Protein AF-A0A0M0LBY9-F1 (afdb_monomer)

Solvent-accessible surface area (backbone atoms only — not comparable to full-atom values): 6046 Å² total; per-residue (Å²): 134,82,80,81,79,81,84,8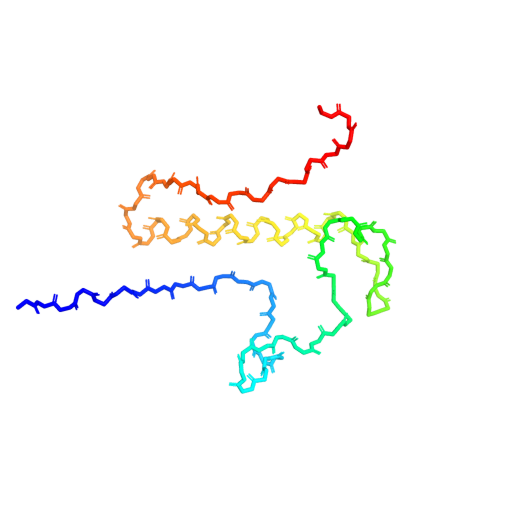1,85,85,89,70,92,70,64,73,89,46,36,52,99,85,65,49,75,70,74,76,68,56,91,86,55,80,87,51,52,74,40,70,47,75,92,36,75,38,41,68,68,58,52,51,54,52,56,47,50,52,52,54,51,53,52,51,50,26,63,78,63,77,46,95,77,85,83,90,72,88,78,86,74,84,84,55,101,86,119

Mean predicted aligned error: 6.9 Å

Organism: NCBI:txid284581

Radius of gyration: 17.08 Å; Cα contacts (8 Å, |Δi|>4): 41; chains: 1; bounding box: 48×30×41 Å

Foldseek 3Di:
DDPDPPDDDDDDPQDQVQADPVRDRNDPQDDDDPVCQQPQGPNHHRHPVNVVVVVVVVVVVVVVVCVVVVNDDDDDPDDDDDDDPVD

Sequence (87 aa):
MESQKNFKWRVTKYNPAFRDENGIYTLTDEWTCPSEIGNTIDGKPFTMTEYQRVERAYIDSVQKFMEESDTDSLTISEIEYYLTEED

Secondary structure (DSSP, 8-state):
------------SS-GGGB-TT--B---SS--SGGGTTSEETTEE--HHHHHHHHHHHHHHHHHHHHHTT--------------TT-

pLDDT: mean 87.73, std 13.63, range [41.16, 97.81]

Structure (mmCIF, N/CA/C/O backbone):
data_AF-A0A0M0LBY9-F1
#
_entry.id   AF-A0A0M0LBY9-F1
#
loop_
_atom_site.group_PDB
_atom_site.id
_atom_site.type_symbol
_atom_site.label_atom_id
_atom_site.label_alt_id
_atom_site.label_comp_id
_atom_site.label_asym_id
_atom_site.label_entity_id
_atom_site.label_seq_id
_atom_site.pdbx_PDB_ins_code
_atom_site.Cartn_x
_atom_site.Cartn_y
_atom_site.Cartn_z
_atom_site.occupancy
_atom_site.B_iso_or_equiv
_atom_site.auth_seq_id
_atom_site.auth_comp_id
_atom_site.auth_asym_id
_atom_site.auth_atom_id
_atom_site.pdbx_PDB_model_num
ATOM 1 N N . MET A 1 1 ? -22.856 -20.092 20.817 1.00 41.16 1 MET A N 1
ATOM 2 C CA . MET A 1 1 ? -21.521 -19.480 20.663 1.00 41.16 1 MET A CA 1
ATOM 3 C C . MET A 1 1 ? -21.476 -18.925 19.262 1.00 41.16 1 MET A C 1
ATOM 5 O O . MET A 1 1 ? -21.475 -19.691 18.310 1.00 41.16 1 MET A O 1
ATOM 9 N N . GLU A 1 2 ? -21.620 -17.616 19.146 1.00 46.47 2 GLU A N 1
ATOM 10 C CA . GLU A 1 2 ? -21.696 -16.927 17.862 1.00 46.47 2 GLU A CA 1
ATOM 11 C C . GLU A 1 2 ? -20.273 -16.807 17.311 1.00 46.47 2 GLU A C 1
ATOM 13 O O . GLU A 1 2 ? -19.384 -16.315 18.004 1.00 46.47 2 GLU A O 1
ATOM 18 N N . SER A 1 3 ? -20.017 -17.344 16.114 1.00 54.50 3 SER A N 1
ATOM 19 C CA . SER A 1 3 ? -18.706 -17.205 15.483 1.00 54.50 3 SER A CA 1
ATOM 20 C C . SER A 1 3 ? -18.507 -15.735 15.132 1.00 54.50 3 SER A C 1
ATOM 22 O O . SER A 1 3 ? -19.192 -15.209 14.251 1.00 54.50 3 SER A O 1
ATOM 24 N N . GLN A 1 4 ? -17.585 -15.066 15.812 1.00 56.75 4 GLN A N 1
ATOM 25 C CA . GLN A 1 4 ? -17.176 -13.716 15.460 1.00 56.75 4 GLN A CA 1
ATOM 26 C C . GLN A 1 4 ? -16.595 -13.760 14.040 1.00 56.75 4 GLN A C 1
ATOM 28 O O . GLN A 1 4 ? -15.555 -14.370 13.793 1.00 56.75 4 GLN A O 1
ATOM 33 N N . LYS A 1 5 ? -17.325 -13.203 13.067 1.00 55.53 5 LYS A N 1
ATOM 34 C CA . LYS A 1 5 ? -16.830 -13.059 11.696 1.00 55.53 5 LYS A CA 1
ATOM 35 C C . LYS A 1 5 ? -15.702 -12.033 11.724 1.00 55.53 5 LYS A C 1
ATOM 37 O O . LYS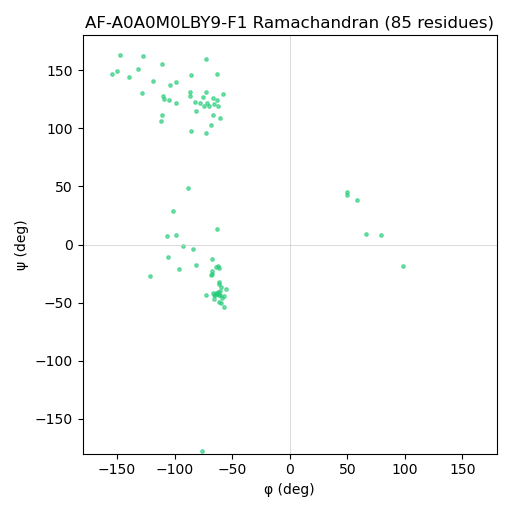 A 1 5 ? -15.957 -10.836 11.806 1.00 55.53 5 LYS A O 1
ATOM 42 N N . ASN A 1 6 ? -14.465 -12.510 11.660 1.00 69.12 6 ASN A N 1
ATOM 43 C CA . ASN A 1 6 ? -13.297 -11.656 11.488 1.00 69.12 6 ASN A CA 1
ATOM 44 C C . ASN A 1 6 ? -13.275 -11.151 10.043 1.00 69.12 6 ASN A C 1
ATOM 46 O O . ASN A 1 6 ? -12.822 -11.846 9.134 1.00 69.12 6 ASN A O 1
ATOM 50 N N . PHE A 1 7 ? -13.805 -9.952 9.819 1.00 73.38 7 PHE A N 1
ATOM 51 C CA . PHE A 1 7 ? -13.619 -9.259 8.551 1.00 73.38 7 PHE A CA 1
ATOM 52 C C . PHE A 1 7 ? -12.157 -8.811 8.457 1.00 73.38 7 PHE A C 1
ATOM 54 O O . PHE A 1 7 ? -11.679 -8.054 9.298 1.00 73.38 7 PHE A O 1
ATOM 61 N N . LYS A 1 8 ? -11.438 -9.307 7.445 1.00 78.44 8 LYS A N 1
ATOM 62 C CA . LYS A 1 8 ? -10.066 -8.895 7.135 1.00 78.44 8 LYS A CA 1
ATOM 63 C C . LYS A 1 8 ? -10.066 -8.108 5.835 1.00 78.44 8 LYS A C 1
ATOM 65 O O . LYS A 1 8 ? -10.543 -8.598 4.813 1.00 78.44 8 LYS A O 1
ATOM 70 N N . TRP A 1 9 ? -9.468 -6.926 5.872 1.00 82.06 9 TRP A N 1
ATOM 71 C CA . TRP A 1 9 ? -9.218 -6.114 4.690 1.00 82.06 9 TRP A CA 1
ATOM 72 C C . TRP A 1 9 ? -7.774 -6.317 4.230 1.00 82.06 9 TRP A C 1
ATOM 74 O O . TRP A 1 9 ? -6.858 -6.414 5.046 1.00 82.06 9 TRP A O 1
ATOM 84 N N . ARG A 1 10 ? -7.564 -6.406 2.914 1.00 85.81 10 ARG A N 1
ATOM 85 C CA . ARG A 1 10 ? -6.232 -6.380 2.299 1.00 85.81 10 ARG A CA 1
ATOM 86 C C . ARG A 1 10 ? -6.119 -5.084 1.510 1.00 85.81 10 ARG A C 1
ATOM 88 O O . ARG A 1 10 ? -6.712 -4.971 0.443 1.00 85.81 10 ARG A O 1
ATOM 95 N N . VAL A 1 11 ? -5.348 -4.135 2.027 1.00 90.38 11 VAL A N 1
ATOM 96 C CA . VAL A 1 11 ? -4.941 -2.949 1.268 1.00 90.38 11 VAL A CA 1
ATOM 97 C C . VAL A 1 11 ? -3.679 -3.313 0.506 1.00 90.38 11 VAL A C 1
ATOM 99 O O . VAL A 1 11 ? -2.739 -3.851 1.086 1.00 90.38 11 VAL A O 1
ATOM 102 N N . THR A 1 12 ? -3.663 -3.087 -0.802 1.00 92.25 12 THR A N 1
ATOM 103 C CA . THR A 1 12 ? -2.503 -3.391 -1.640 1.00 92.25 12 THR A CA 1
ATOM 104 C C . THR A 1 12 ? -2.480 -2.502 -2.878 1.00 92.25 12 THR A C 1
ATOM 106 O O . THR A 1 12 ? -3.535 -2.164 -3.411 1.00 92.25 12 THR A O 1
ATOM 109 N N . LYS A 1 13 ? -1.280 -2.151 -3.348 1.00 93.38 13 LYS A N 1
ATOM 110 C CA . LYS A 1 13 ? -1.048 -1.445 -4.614 1.00 93.38 13 LYS A CA 1
ATOM 111 C C . LYS A 1 13 ? -1.401 -2.297 -5.837 1.00 93.38 13 LYS A C 1
ATOM 113 O O . LYS A 1 13 ? -1.710 -1.758 -6.893 1.00 93.38 13 LYS A O 1
ATOM 118 N N . TYR A 1 14 ? -1.358 -3.622 -5.684 1.00 93.19 14 TYR A N 1
ATOM 119 C CA . TYR A 1 14 ? -1.552 -4.578 -6.768 1.00 93.19 14 TYR A CA 1
ATOM 120 C C . TYR A 1 14 ? -3.013 -4.619 -7.215 1.00 93.19 14 TYR A C 1
ATOM 122 O O . TYR A 1 14 ? -3.904 -4.950 -6.426 1.00 93.19 14 TYR A O 1
ATOM 130 N N . ASN A 1 15 ? -3.260 -4.344 -8.496 1.00 92.19 15 ASN A N 1
ATOM 131 C CA . ASN A 1 15 ? -4.609 -4.350 -9.052 1.00 92.19 15 ASN A CA 1
ATOM 132 C C . ASN A 1 15 ? -5.200 -5.779 -9.024 1.00 92.19 15 ASN A C 1
ATOM 134 O O . ASN A 1 15 ? -4.648 -6.685 -9.650 1.00 92.19 15 ASN A O 1
ATOM 138 N N . PRO A 1 16 ? -6.336 -6.016 -8.341 1.00 91.62 16 PRO A N 1
ATOM 139 C CA . PRO A 1 16 ? -6.910 -7.354 -8.211 1.00 91.62 16 PRO A CA 1
ATOM 140 C C . PRO A 1 16 ? -7.329 -7.989 -9.544 1.00 91.62 16 PRO A C 1
ATOM 142 O O . PRO A 1 16 ? -7.449 -9.208 -9.597 1.00 91.62 16 PRO A O 1
ATOM 145 N N . ALA A 1 17 ? -7.510 -7.207 -10.615 1.00 94.12 17 ALA A N 1
ATOM 146 C CA . ALA A 1 17 ? -7.806 -7.728 -11.951 1.00 94.12 17 ALA A CA 1
ATOM 147 C C . ALA A 1 17 ? -6.671 -8.584 -12.544 1.00 94.12 17 ALA A C 1
ATOM 149 O O . ALA A 1 17 ? -6.918 -9.362 -13.459 1.00 94.12 17 ALA A O 1
ATOM 150 N N . PHE A 1 18 ? -5.445 -8.458 -12.024 1.00 95.06 18 PHE A N 1
ATOM 151 C CA . PHE A 1 18 ? -4.283 -9.254 -12.438 1.00 95.06 18 PHE A CA 1
ATOM 152 C C . PHE A 1 18 ? -3.975 -10.385 -11.452 1.00 95.06 18 PHE A C 1
ATOM 154 O O . PHE A 1 18 ? -2.817 -10.755 -11.261 1.00 95.06 18 PHE A O 1
ATOM 161 N N . ARG A 1 19 ? -4.998 -10.896 -10.762 1.00 94.75 19 ARG A N 1
ATOM 162 C CA . ARG A 1 19 ? -4.889 -12.112 -9.958 1.00 94.75 19 ARG A CA 1
ATOM 163 C C . ARG A 1 19 ? -5.552 -13.272 -10.681 1.00 94.75 19 ARG A C 1
ATOM 165 O O . ARG A 1 19 ? -6.636 -13.109 -11.236 1.00 94.75 19 ARG A O 1
ATOM 172 N N . ASP A 1 20 ? -4.901 -14.426 -10.660 1.00 95.44 20 ASP A N 1
ATOM 173 C CA . ASP A 1 20 ? -5.481 -15.661 -11.176 1.00 95.44 20 ASP A CA 1
ATOM 174 C C . ASP A 1 20 ? -6.529 -16.251 -10.211 1.00 95.44 20 ASP A C 1
ATOM 176 O O . ASP A 1 20 ? -6.828 -15.698 -9.148 1.00 95.44 20 ASP A O 1
ATOM 180 N N . GLU A 1 21 ? -7.084 -17.405 -10.577 1.00 95.56 21 GLU A N 1
ATOM 181 C CA . GLU A 1 21 ? -8.059 -18.143 -9.762 1.00 95.56 21 GLU A CA 1
ATOM 182 C C . GLU A 1 21 ? -7.520 -18.591 -8.390 1.00 95.56 21 GLU A C 1
ATOM 184 O O . GLU A 1 21 ? -8.302 -18.810 -7.464 1.00 95.56 21 GLU A O 1
ATOM 189 N N . ASN A 1 22 ? -6.195 -18.661 -8.227 1.00 94.75 22 ASN A N 1
ATOM 190 C CA . ASN A 1 22 ? -5.518 -18.981 -6.970 1.00 94.75 22 ASN A CA 1
ATOM 191 C C . ASN A 1 22 ? -5.158 -17.720 -6.161 1.00 94.75 22 ASN A C 1
ATOM 193 O O . ASN A 1 22 ? -4.612 -17.810 -5.059 1.00 94.75 22 ASN A O 1
ATOM 197 N N . GLY A 1 23 ? -5.462 -16.529 -6.686 1.00 89.88 23 GLY A N 1
ATOM 198 C CA . GLY A 1 23 ? -5.143 -15.242 -6.076 1.00 89.88 23 GLY A CA 1
ATOM 199 C C . GLY A 1 23 ? -3.691 -14.792 -6.274 1.00 89.88 23 GLY A C 1
ATOM 200 O O . GLY A 1 23 ? -3.288 -13.787 -5.668 1.00 89.88 23 GLY A O 1
ATOM 201 N N . ILE A 1 24 ? -2.912 -15.498 -7.098 1.00 92.31 24 ILE A N 1
ATOM 202 C CA . ILE A 1 24 ? -1.521 -15.171 -7.428 1.00 92.31 24 ILE A CA 1
ATOM 203 C C . ILE A 1 24 ? -1.521 -13.958 -8.351 1.00 92.31 24 ILE A C 1
ATOM 205 O O . ILE A 1 24 ? -2.266 -13.913 -9.324 1.00 92.31 24 ILE A O 1
ATOM 209 N N . TYR A 1 25 ? -0.702 -12.955 -8.030 1.00 93.69 25 TYR A N 1
ATOM 210 C CA . TYR A 1 25 ? -0.538 -11.785 -8.890 1.00 93.69 25 TYR A C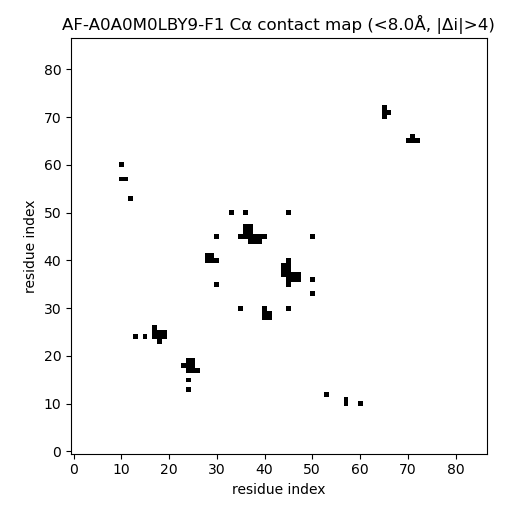A 1
ATOM 211 C C . TYR A 1 25 ? 0.327 -12.150 -10.099 1.00 93.69 25 TYR A C 1
ATOM 213 O O . TYR A 1 25 ? 1.415 -12.692 -9.919 1.00 93.69 25 TYR A O 1
ATOM 221 N N . THR A 1 26 ? -0.156 -11.883 -11.311 1.00 94.62 26 THR A N 1
ATOM 222 C CA . THR A 1 26 ? 0.443 -12.422 -12.543 1.00 94.62 26 THR A CA 1
ATOM 223 C C . THR A 1 26 ? 1.238 -11.403 -13.355 1.00 94.62 26 THR A C 1
ATOM 225 O O . THR A 1 26 ? 1.901 -11.791 -14.312 1.00 94.62 26 THR A O 1
ATOM 228 N N . LEU A 1 27 ? 1.160 -10.109 -13.028 1.00 93.00 27 LEU A N 1
ATOM 229 C CA . LEU A 1 27 ? 1.910 -9.074 -13.740 1.00 93.00 27 LEU A CA 1
ATOM 230 C C . LEU A 1 27 ? 3.342 -8.996 -13.195 1.00 93.00 27 LEU A C 1
ATOM 232 O O . LEU A 1 27 ? 3.537 -8.771 -12.002 1.00 93.00 27 LEU A O 1
ATOM 236 N N . THR A 1 28 ? 4.330 -9.173 -14.074 1.00 87.38 28 THR A N 1
ATOM 237 C CA . THR A 1 28 ? 5.762 -9.147 -13.724 1.00 87.38 28 THR A CA 1
ATOM 238 C C . THR A 1 28 ? 6.421 -7.794 -13.961 1.00 87.38 28 THR A C 1
ATOM 240 O O . THR A 1 28 ? 7.450 -7.507 -13.361 1.00 87.38 28 THR A O 1
ATOM 243 N N . ASP A 1 29 ? 5.830 -6.955 -14.810 1.00 91.56 29 ASP A N 1
ATOM 244 C CA . ASP A 1 29 ? 6.385 -5.654 -15.194 1.00 91.56 29 ASP A CA 1
ATOM 245 C C . ASP A 1 29 ? 5.935 -4.549 -14.220 1.00 91.56 29 ASP A C 1
ATOM 247 O O . ASP A 1 29 ? 5.444 -3.494 -14.612 1.00 91.56 29 ASP A O 1
ATOM 251 N N . GLU A 1 30 ? 6.060 -4.797 -12.917 1.00 93.69 30 GLU A N 1
ATOM 252 C CA . GLU A 1 30 ? 5.757 -3.831 -11.861 1.00 93.69 30 GLU A CA 1
ATOM 253 C C . GLU A 1 30 ? 6.810 -3.936 -10.756 1.00 93.69 30 GLU A C 1
ATOM 255 O O . GLU A 1 30 ? 7.278 -5.026 -10.443 1.00 93.69 30 GLU A O 1
ATOM 260 N N . TRP A 1 31 ? 7.175 -2.809 -10.141 1.00 94.50 31 TRP A N 1
ATOM 261 C CA . TRP A 1 31 ? 8.124 -2.820 -9.031 1.00 94.50 31 TRP A CA 1
ATOM 262 C C . TRP A 1 31 ? 7.565 -3.603 -7.841 1.00 94.50 31 TRP A C 1
ATOM 264 O O . TRP A 1 31 ? 6.362 -3.585 -7.558 1.00 94.50 31 TRP A O 1
ATOM 274 N N . THR A 1 32 ? 8.456 -4.255 -7.113 1.00 92.12 32 THR A N 1
ATOM 275 C CA . THR A 1 32 ? 8.145 -5.140 -5.990 1.00 92.12 32 THR A CA 1
ATOM 276 C C . THR A 1 32 ? 8.801 -4.681 -4.698 1.00 92.12 32 THR A C 1
ATOM 278 O O . THR A 1 32 ? 8.235 -4.911 -3.630 1.00 92.12 32 THR A O 1
ATOM 281 N N . CYS A 1 33 ? 9.935 -3.977 -4.775 1.00 91.44 33 CYS A N 1
ATOM 282 C CA . CYS A 1 33 ? 10.644 -3.490 -3.596 1.00 91.44 33 CYS A CA 1
ATOM 283 C C . CYS A 1 33 ? 11.378 -2.152 -3.829 1.00 91.44 33 CYS A C 1
ATOM 285 O O . CYS A 1 33 ? 11.605 -1.741 -4.970 1.00 91.44 33 CYS A O 1
ATOM 287 N N . PRO A 1 34 ? 11.768 -1.443 -2.751 1.00 92.81 34 PRO A N 1
ATOM 288 C CA . PRO A 1 34 ? 12.396 -0.123 -2.858 1.00 92.81 34 PRO A CA 1
ATOM 289 C C . PRO A 1 34 ? 13.796 -0.150 -3.485 1.00 92.81 34 PRO A C 1
ATOM 291 O O . PRO A 1 34 ? 14.246 0.867 -4.008 1.00 92.81 34 PRO A O 1
ATOM 294 N N . SER A 1 35 ? 14.500 -1.288 -3.453 1.00 93.56 35 SER A N 1
ATOM 295 C CA . SER A 1 35 ? 15.831 -1.412 -4.067 1.00 93.56 35 SER A CA 1
ATOM 296 C C . SER A 1 35 ? 15.797 -1.316 -5.595 1.00 93.56 35 SER A C 1
ATOM 298 O O . SER A 1 35 ? 16.837 -1.119 -6.216 1.00 93.56 35 SER A O 1
ATOM 300 N N . GLU A 1 36 ? 14.611 -1.392 -6.206 1.00 95.38 36 GLU 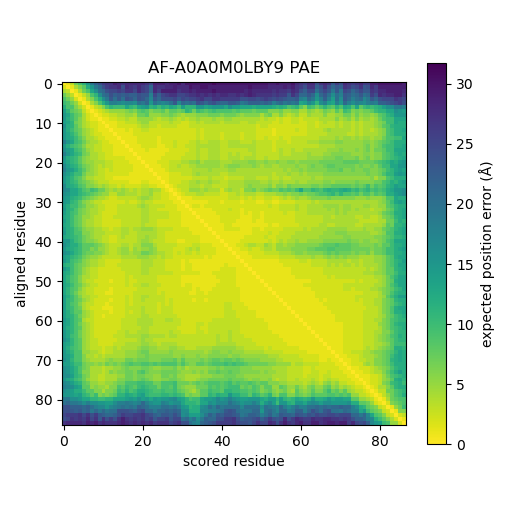A N 1
ATOM 301 C CA . GLU A 1 36 ? 14.418 -1.194 -7.642 1.00 95.38 36 GLU A CA 1
ATOM 302 C C . GLU A 1 36 ? 14.288 0.286 -8.041 1.00 95.38 36 GLU A C 1
ATOM 304 O O . GLU A 1 36 ? 14.180 0.595 -9.230 1.00 95.38 36 GLU A O 1
ATOM 309 N N . ILE A 1 37 ? 14.274 1.224 -7.085 1.00 96.75 37 ILE A N 1
ATOM 310 C CA . ILE A 1 37 ? 14.223 2.662 -7.384 1.00 96.75 37 ILE A CA 1
ATOM 311 C C . ILE A 1 37 ? 15.418 3.046 -8.267 1.00 96.75 37 ILE A C 1
ATOM 313 O O . ILE A 1 37 ? 16.570 2.756 -7.958 1.00 96.75 37 ILE A O 1
ATOM 317 N N . GLY A 1 38 ? 15.135 3.747 -9.364 1.00 96.88 38 GLY A N 1
ATOM 318 C CA . GLY A 1 38 ? 16.102 4.096 -10.405 1.00 96.88 38 GLY A CA 1
ATOM 319 C C . GLY A 1 38 ? 16.054 3.168 -11.622 1.00 96.88 38 GLY A C 1
ATOM 320 O O . GLY A 1 38 ? 16.493 3.576 -12.699 1.00 96.88 38 GLY A O 1
ATOM 321 N N . ASN A 1 39 ? 15.464 1.974 -11.502 1.00 97.00 39 ASN A N 1
ATOM 322 C CA . ASN A 1 39 ? 15.247 1.083 -12.640 1.00 97.00 39 ASN A CA 1
ATOM 323 C C . ASN A 1 39 ? 14.131 1.603 -13.555 1.00 97.00 39 ASN A C 1
ATOM 325 O O . ASN A 1 39 ? 13.273 2.393 -13.161 1.00 97.00 39 ASN A O 1
ATOM 329 N N . THR A 1 40 ? 14.129 1.123 -14.798 1.00 96.38 40 THR A N 1
ATOM 330 C CA . THR A 1 40 ? 13.002 1.296 -15.721 1.00 96.38 40 THR A CA 1
ATOM 331 C C . THR A 1 40 ? 12.162 0.026 -15.716 1.00 96.38 40 THR A C 1
ATOM 333 O O . THR A 1 40 ? 12.678 -1.045 -16.020 1.00 96.38 40 THR A O 1
ATOM 336 N N . ILE A 1 41 ? 10.881 0.152 -15.382 1.00 94.62 41 ILE A N 1
ATOM 337 C CA . ILE A 1 41 ? 9.916 -0.945 -15.261 1.00 94.62 41 ILE A CA 1
ATOM 338 C C . ILE A 1 41 ? 8.690 -0.566 -16.094 1.00 94.62 41 ILE A C 1
ATOM 340 O O . ILE A 1 41 ? 8.225 0.571 -16.009 1.00 94.62 41 ILE A O 1
ATOM 344 N N . ASP A 1 42 ? 8.217 -1.471 -16.956 1.00 91.62 42 ASP A N 1
ATOM 345 C CA . ASP A 1 42 ? 7.155 -1.179 -17.941 1.00 91.62 42 ASP A CA 1
ATOM 346 C C . ASP A 1 42 ? 7.438 0.106 -18.758 1.00 91.62 42 ASP A C 1
ATOM 348 O O . ASP A 1 42 ? 6.605 0.997 -18.935 1.00 91.62 42 ASP A O 1
ATOM 352 N N . GLY A 1 43 ? 8.697 0.275 -19.179 1.00 93.94 43 GLY A N 1
ATOM 353 C CA . GLY A 1 43 ? 9.136 1.449 -19.941 1.00 93.94 43 GLY A CA 1
ATOM 354 C C . GLY A 1 43 ? 9.095 2.782 -19.177 1.00 93.94 43 GLY A C 1
ATOM 355 O O . GLY A 1 43 ? 9.303 3.830 -19.791 1.00 93.94 43 GLY A O 1
ATOM 356 N N . LYS A 1 44 ? 8.850 2.774 -17.859 1.00 93.50 44 LYS A N 1
ATOM 357 C CA . LYS A 1 44 ? 8.787 3.972 -17.009 1.00 93.50 44 LYS A CA 1
ATOM 358 C C . LYS A 1 44 ? 9.853 3.933 -15.912 1.00 93.50 44 LYS A C 1
ATOM 360 O O . LYS A 1 44 ?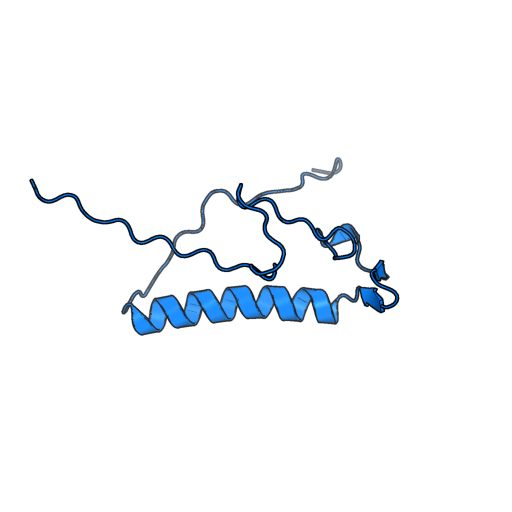 10.078 2.881 -15.320 1.00 93.50 44 LYS A O 1
ATOM 365 N N . PRO A 1 45 ? 10.499 5.066 -15.593 1.00 95.81 45 PRO A N 1
ATOM 366 C CA . PRO A 1 45 ? 11.420 5.121 -14.468 1.00 95.81 45 PRO A CA 1
ATOM 367 C C . PRO A 1 45 ? 10.650 4.944 -13.157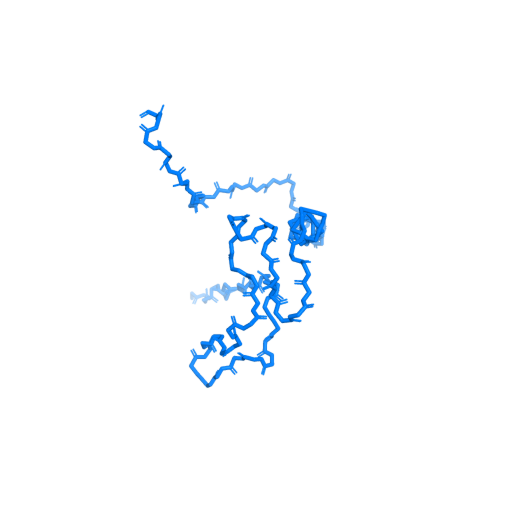 1.00 95.81 45 PRO A C 1
ATOM 369 O O . PRO A 1 45 ? 9.710 5.690 -12.869 1.00 95.81 45 PRO A O 1
ATOM 372 N N . PHE A 1 46 ? 11.071 3.986 -12.340 1.00 96.94 46 PHE A N 1
ATOM 373 C CA . PHE A 1 46 ? 10.586 3.858 -10.978 1.00 96.94 46 PHE A CA 1
ATOM 374 C C . PHE A 1 46 ? 11.342 4.843 -10.085 1.00 96.94 46 PHE A C 1
ATOM 376 O O . PHE A 1 46 ? 12.558 4.765 -9.925 1.00 96.94 46 PHE A O 1
ATOM 383 N N . THR A 1 47 ? 10.625 5.822 -9.534 1.00 97.56 47 THR A N 1
ATOM 384 C CA . THR A 1 47 ? 11.227 6.942 -8.801 1.00 97.56 47 THR A CA 1
ATOM 385 C C . THR A 1 47 ? 10.920 6.874 -7.312 1.00 97.56 47 THR A C 1
ATOM 387 O O . THR A 1 47 ? 9.885 6.353 -6.898 1.00 97.56 47 THR A O 1
ATOM 390 N N . MET A 1 48 ? 11.781 7.500 -6.505 1.00 97.81 48 MET A N 1
ATOM 391 C CA . MET A 1 48 ? 11.538 7.686 -5.070 1.00 97.81 48 MET A CA 1
ATOM 392 C C . MET A 1 48 ? 10.199 8.388 -4.796 1.00 97.81 48 MET A C 1
ATOM 394 O O . MET A 1 48 ? 9.489 8.028 -3.863 1.00 97.81 48 MET A O 1
ATOM 398 N N . THR A 1 49 ? 9.821 9.365 -5.624 1.00 97.81 49 THR A N 1
ATOM 399 C CA . THR A 1 49 ? 8.534 10.062 -5.495 1.00 97.81 49 THR A CA 1
ATOM 400 C C . THR A 1 49 ? 7.353 9.117 -5.698 1.00 97.81 49 THR A C 1
ATOM 402 O O . THR A 1 49 ? 6.389 9.184 -4.939 1.00 97.81 49 THR A O 1
ATOM 405 N N . GLU A 1 50 ? 7.426 8.226 -6.688 1.00 96.00 50 GLU A N 1
ATOM 406 C CA . GLU A 1 50 ? 6.370 7.243 -6.938 1.00 96.00 50 GLU A CA 1
ATOM 407 C C . GLU A 1 50 ? 6.269 6.223 -5.799 1.00 96.00 50 GLU A C 1
ATOM 409 O O . GLU A 1 50 ? 5.169 5.929 -5.333 1.00 96.00 50 GLU A O 1
ATOM 414 N N . TYR A 1 51 ? 7.408 5.754 -5.287 1.00 96.88 51 TYR A N 1
ATOM 415 C CA . TYR A 1 51 ? 7.448 4.899 -4.103 1.00 96.88 51 TYR A CA 1
ATOM 416 C C . TYR A 1 51 ? 6.777 5.572 -2.893 1.00 96.88 51 TYR A C 1
ATOM 418 O O . TYR A 1 51 ? 5.824 5.041 -2.325 1.00 96.88 51 TYR A O 1
ATOM 426 N N . GLN A 1 52 ? 7.195 6.796 -2.550 1.00 97.19 52 GLN A N 1
ATOM 427 C CA . GLN A 1 52 ? 6.636 7.558 -1.427 1.00 97.19 52 GLN A CA 1
ATOM 428 C C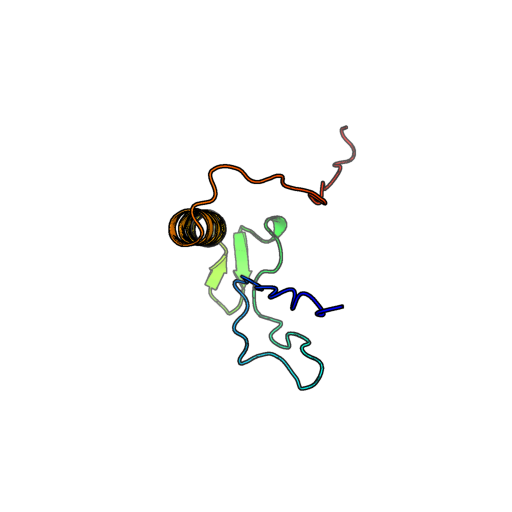 . GLN A 1 52 ? 5.143 7.861 -1.587 1.00 97.19 52 GLN A C 1
ATOM 430 O O . GLN A 1 52 ? 4.419 7.926 -0.593 1.00 97.19 52 GLN A O 1
ATOM 435 N N . ARG A 1 53 ? 4.666 8.049 -2.825 1.00 97.56 53 ARG A N 1
ATOM 436 C CA . ARG A 1 53 ? 3.239 8.227 -3.119 1.00 97.56 53 ARG A CA 1
ATOM 437 C C . ARG A 1 53 ? 2.439 6.998 -2.692 1.00 97.56 53 ARG A C 1
ATOM 439 O O . ARG A 1 53 ? 1.376 7.154 -2.096 1.00 97.56 53 ARG A O 1
ATOM 446 N N . VAL A 1 54 ? 2.945 5.800 -2.982 1.00 96.50 54 VAL A N 1
ATOM 447 C CA . VAL A 1 54 ? 2.287 4.539 -2.616 1.00 96.50 54 VAL A CA 1
ATOM 448 C C . VAL A 1 54 ? 2.389 4.267 -1.114 1.00 96.50 54 VAL A C 1
ATOM 450 O O . VAL A 1 54 ? 1.371 3.949 -0.504 1.00 96.50 54 VAL A O 1
ATOM 453 N N . GLU A 1 55 ? 3.550 4.487 -0.493 1.00 95.50 55 GLU A N 1
ATOM 454 C CA . GLU A 1 55 ? 3.713 4.381 0.969 1.00 95.50 55 GLU A CA 1
ATOM 455 C C . GLU A 1 55 ? 2.747 5.302 1.725 1.00 95.50 55 GLU A C 1
ATOM 457 O O . GLU A 1 55 ? 2.060 4.883 2.659 1.00 95.50 55 GLU A O 1
ATOM 462 N N . ARG A 1 56 ? 2.606 6.555 1.274 1.00 97.69 56 ARG A N 1
ATOM 463 C CA . ARG A 1 56 ? 1.633 7.486 1.855 1.00 97.69 56 ARG A CA 1
ATOM 464 C C . ARG A 1 56 ? 0.198 6.999 1.686 1.00 97.69 56 ARG A C 1
ATOM 466 O O . ARG A 1 56 ? -0.566 7.072 2.638 1.00 97.69 56 ARG A O 1
ATOM 473 N N . ALA A 1 57 ? -0.159 6.447 0.527 1.00 97.38 57 ALA A N 1
ATOM 474 C CA . ALA A 1 57 ? -1.503 5.919 0.307 1.00 97.38 57 ALA A CA 1
ATOM 475 C C . ALA A 1 57 ? -1.855 4.771 1.272 1.00 97.38 57 ALA A C 1
ATOM 477 O O . ALA A 1 57 ? -3.011 4.660 1.688 1.00 97.38 57 ALA A O 1
ATOM 478 N N . TYR A 1 58 ? -0.885 3.938 1.663 1.00 94.94 58 TYR A N 1
ATOM 479 C CA . TYR A 1 58 ? -1.095 2.922 2.696 1.00 94.94 58 TYR A CA 1
ATOM 480 C C . TYR A 1 58 ? -1.360 3.540 4.072 1.00 94.94 58 TYR A C 1
ATOM 482 O O . TYR A 1 58 ? -2.328 3.149 4.724 1.00 94.94 58 TYR A O 1
ATOM 490 N N . ILE A 1 59 ? -0.559 4.528 4.487 1.00 94.94 59 ILE A N 1
ATOM 491 C CA . ILE A 1 59 ? -0.751 5.253 5.756 1.00 94.94 59 ILE A CA 1
ATOM 492 C C . ILE A 1 59 ? -2.126 5.929 5.782 1.00 94.94 59 ILE A C 1
ATOM 494 O O . ILE A 1 59 ? -2.897 5.712 6.716 1.00 94.94 59 ILE A O 1
ATOM 498 N N . ASP A 1 60 ? -2.465 6.669 4.725 1.00 96.56 60 ASP A N 1
ATOM 499 C CA . ASP A 1 60 ? -3.744 7.371 4.596 1.00 96.56 60 ASP A CA 1
ATOM 500 C C . ASP A 1 60 ? -4.929 6.391 4.652 1.00 96.56 60 ASP A C 1
ATOM 502 O O . ASP A 1 60 ? -5.981 6.698 5.210 1.00 96.56 60 ASP A O 1
ATOM 506 N N . SER A 1 61 ? -4.775 5.191 4.079 1.00 95.06 61 SER A N 1
ATOM 507 C CA . SER A 1 61 ? -5.808 4.148 4.131 1.00 95.06 61 SER A CA 1
ATOM 508 C C . SER A 1 61 ? -6.032 3.641 5.555 1.00 95.06 61 SER A C 1
ATOM 510 O O . SER A 1 61 ? -7.176 3.484 5.974 1.00 95.06 61 SER A O 1
ATOM 512 N N . VAL A 1 62 ? -4.956 3.405 6.311 1.00 93.56 62 VAL A N 1
ATOM 513 C CA . VAL A 1 62 ? -5.047 2.970 7.712 1.00 93.56 62 VAL A CA 1
ATOM 514 C C . VAL A 1 62 ? -5.676 4.058 8.580 1.00 93.56 62 VAL A C 1
ATOM 516 O O . VAL A 1 62 ? -6.570 3.748 9.362 1.00 93.56 62 VAL A O 1
ATOM 519 N N . GLN A 1 63 ? -5.278 5.320 8.402 1.00 94.62 63 GLN A N 1
ATOM 520 C CA . GLN A 1 63 ? -5.864 6.453 9.127 1.00 94.62 63 GLN A CA 1
ATOM 521 C C . GLN A 1 63 ? -7.371 6.565 8.887 1.00 94.62 63 GLN A C 1
ATOM 523 O O . GLN A 1 63 ? -8.132 6.651 9.843 1.00 94.62 63 GLN A O 1
ATOM 528 N N . LYS A 1 64 ? -7.818 6.450 7.632 1.00 95.19 64 LYS A N 1
ATOM 529 C CA . LYS A 1 64 ? -9.252 6.451 7.306 1.00 95.19 64 LYS A CA 1
ATOM 530 C C . LYS A 1 64 ? -10.004 5.300 7.958 1.00 95.19 64 LYS A C 1
ATOM 532 O O . LYS A 1 64 ? -11.118 5.493 8.424 1.00 95.19 64 LYS A O 1
ATOM 537 N N . PHE A 1 65 ? -9.420 4.102 8.007 1.00 93.12 65 PHE A N 1
ATOM 538 C CA . PHE A 1 65 ? -10.063 2.999 8.718 1.00 93.12 65 PHE A CA 1
ATOM 539 C C . PHE A 1 65 ? -10.176 3.269 10.212 1.00 93.12 65 PHE A C 1
ATOM 541 O O . PHE A 1 65 ? -11.229 2.990 10.768 1.00 93.12 65 PHE A O 1
ATOM 548 N N . MET A 1 66 ? -9.136 3.829 10.833 1.00 93.75 66 MET A N 1
ATOM 549 C CA . MET A 1 66 ? -9.163 4.210 12.246 1.00 93.75 66 MET A CA 1
ATOM 550 C C . MET A 1 66 ? -10.240 5.258 12.539 1.00 93.75 66 MET A C 1
ATOM 552 O O . MET A 1 66 ? -10.969 5.110 13.515 1.00 93.75 66 MET A O 1
ATOM 556 N N . GLU A 1 67 ? -10.364 6.277 11.684 1.00 96.06 67 GLU A N 1
ATOM 557 C CA . GLU A 1 67 ? -11.399 7.314 11.785 1.00 96.06 67 GLU A CA 1
ATOM 558 C C . GLU A 1 67 ? -12.809 6.714 11.676 1.00 96.06 67 GLU A C 1
ATOM 560 O O . GLU A 1 67 ? -13.656 6.961 12.531 1.00 96.06 67 GLU A O 1
ATOM 565 N N . GLU A 1 68 ? -13.058 5.881 10.663 1.00 95.19 68 GLU A N 1
ATOM 566 C CA . GLU A 1 68 ? -14.365 5.244 10.442 1.00 95.19 68 GLU A CA 1
ATOM 567 C C . GLU A 1 68 ? -14.720 4.203 11.517 1.00 95.19 68 GLU A C 1
ATOM 569 O O . GLU A 1 68 ? -15.899 3.933 11.756 1.00 95.19 68 GLU A O 1
ATOM 574 N N . SER A 1 69 ? -13.721 3.593 12.164 1.00 91.94 69 SER A N 1
ATOM 575 C CA . SER A 1 69 ? -13.917 2.589 13.214 1.00 91.94 69 SER A CA 1
ATOM 576 C C . SER A 1 69 ? -13.788 3.129 14.639 1.00 91.94 69 SER A C 1
ATOM 578 O O . SER A 1 69 ? -13.762 2.316 15.564 1.00 91.94 69 SER A O 1
ATOM 580 N N . ASP A 1 70 ? -13.687 4.450 14.823 1.00 95.06 70 ASP A N 1
ATOM 581 C CA . ASP A 1 70 ? -13.507 5.110 16.129 1.00 95.06 70 ASP A CA 1
ATOM 582 C C . ASP A 1 70 ? -12.365 4.471 16.948 1.00 95.06 70 ASP A C 1
ATOM 584 O O . ASP A 1 70 ? -12.506 4.080 18.107 1.00 95.06 70 ASP A O 1
ATOM 588 N N . THR A 1 71 ? -11.233 4.222 16.281 1.00 93.88 71 THR A N 1
ATOM 589 C CA . THR A 1 71 ? -10.078 3.512 16.844 1.00 93.88 71 THR A CA 1
ATOM 590 C C . THR A 1 71 ? -8.899 4.457 17.023 1.00 93.88 71 THR A C 1
ATOM 592 O O . THR A 1 71 ? -8.258 4.852 16.057 1.00 93.88 71 THR A O 1
ATOM 595 N N . ASP A 1 72 ? -8.544 4.746 18.274 1.00 93.88 72 ASP A N 1
ATOM 596 C CA . ASP A 1 72 ? -7.515 5.746 18.599 1.00 93.88 72 ASP A CA 1
ATOM 597 C C . ASP A 1 72 ? -6.068 5.240 18.500 1.00 93.88 72 ASP A C 1
ATOM 599 O O . ASP A 1 72 ? -5.122 6.030 18.476 1.00 93.88 72 ASP A O 1
ATOM 603 N N . SER A 1 73 ? -5.850 3.922 18.496 1.00 93.94 73 SER A N 1
ATOM 604 C CA . SER A 1 73 ? -4.498 3.357 18.497 1.00 93.94 73 SER A CA 1
ATOM 605 C C . SER A 1 73 ? -4.415 2.010 17.790 1.00 93.94 73 SER A C 1
ATOM 607 O O . SER A 1 73 ? -5.358 1.221 17.796 1.00 93.94 73 SER A O 1
ATOM 609 N N . LEU A 1 74 ? -3.251 1.745 17.196 1.00 90.50 74 LEU A N 1
ATOM 610 C CA . LEU A 1 74 ? -2.910 0.479 16.557 1.00 90.50 74 LEU A CA 1
ATOM 611 C C . LEU A 1 74 ? -1.537 0.008 17.030 1.00 90.50 74 LEU A C 1
ATOM 613 O O . LEU A 1 74 ? -0.654 0.808 17.332 1.00 90.50 74 LEU A O 1
ATOM 617 N N . THR A 1 75 ? -1.353 -1.308 17.044 1.00 91.06 75 THR A N 1
ATOM 618 C CA . THR A 1 75 ? -0.043 -1.938 17.224 1.00 91.06 75 THR A CA 1
ATOM 619 C C . THR A 1 75 ? 0.370 -2.566 15.905 1.00 91.06 75 THR A C 1
ATOM 621 O O . THR A 1 75 ? -0.366 -3.380 15.347 1.00 91.06 75 THR A O 1
ATOM 624 N N . ILE A 1 76 ? 1.546 -2.195 15.409 1.00 88.94 76 ILE A N 1
ATOM 625 C CA . ILE A 1 76 ? 2.148 -2.836 14.241 1.00 88.94 76 ILE A CA 1
ATOM 626 C C . ILE A 1 76 ? 2.936 -4.045 14.740 1.00 88.94 76 ILE A C 1
ATOM 628 O O . ILE A 1 76 ? 3.708 -3.949 15.691 1.00 88.94 76 ILE A O 1
ATOM 632 N N . SER A 1 77 ? 2.718 -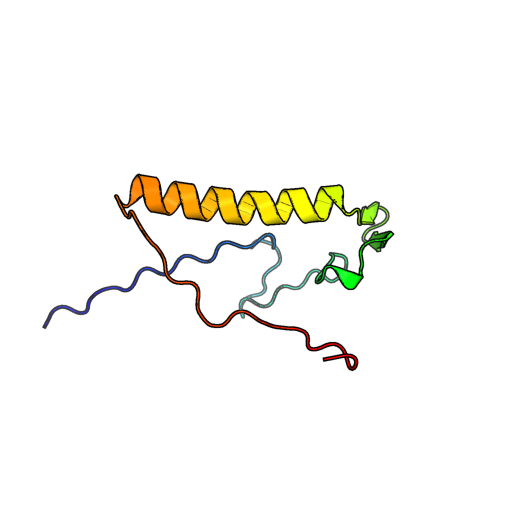5.188 14.102 1.00 88.50 77 SER A N 1
ATOM 633 C CA . SER A 1 77 ? 3.440 -6.432 14.365 1.00 88.50 77 SER A CA 1
ATOM 634 C C . SER A 1 77 ? 3.988 -6.977 13.051 1.00 88.50 77 SER A C 1
ATOM 636 O O . SER A 1 77 ? 3.537 -6.554 11.988 1.00 88.50 77 SER A O 1
ATOM 638 N N . GLU A 1 78 ? 4.969 -7.879 13.131 1.00 86.06 78 GLU A N 1
ATOM 639 C CA . GLU A 1 78 ? 5.540 -8.559 11.956 1.00 86.06 78 GLU A CA 1
ATOM 640 C C . GLU A 1 78 ? 6.134 -7.596 10.911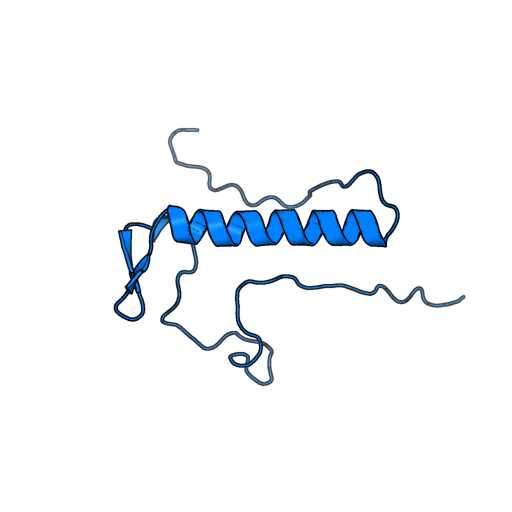 1.00 86.06 78 GLU A C 1
ATOM 642 O O . GLU A 1 78 ? 6.011 -7.805 9.707 1.00 86.06 78 GLU A O 1
ATOM 647 N N . ILE A 1 79 ? 6.793 -6.528 11.376 1.00 84.38 79 ILE A N 1
ATOM 648 C CA . ILE A 1 79 ? 7.582 -5.658 10.498 1.00 84.38 79 ILE A CA 1
ATOM 649 C C . ILE A 1 79 ? 8.730 -6.483 9.912 1.00 84.38 79 ILE A C 1
ATOM 651 O O . ILE A 1 79 ? 9.524 -7.067 10.651 1.00 84.38 79 ILE A O 1
ATOM 655 N N . GLU A 1 80 ? 8.812 -6.519 8.586 1.00 77.81 80 GLU A N 1
ATOM 656 C CA . GLU A 1 80 ? 9.949 -7.100 7.884 1.00 77.81 80 GLU A CA 1
ATOM 657 C C . GLU A 1 80 ? 11.143 -6.140 7.983 1.00 77.81 80 GLU A C 1
ATOM 659 O O . GLU A 1 80 ? 11.076 -4.995 7.532 1.00 77.81 80 GLU A O 1
ATOM 664 N N . TYR A 1 81 ? 12.231 -6.606 8.596 1.00 74.69 81 TYR A N 1
ATOM 665 C CA . TYR A 1 81 ? 13.505 -5.896 8.641 1.00 74.69 81 TYR A CA 1
ATOM 666 C C . TYR A 1 81 ? 14.479 -6.570 7.681 1.00 74.69 81 TYR A C 1
ATOM 668 O O . TYR A 1 81 ? 14.764 -7.760 7.813 1.00 74.69 81 TYR A O 1
ATOM 676 N N . TYR A 1 82 ? 15.025 -5.801 6.743 1.00 67.25 82 TYR A N 1
ATOM 677 C CA . TYR A 1 82 ? 16.175 -6.231 5.957 1.00 67.25 82 TYR A CA 1
ATOM 678 C C . TYR A 1 82 ? 17.430 -5.874 6.755 1.00 67.25 82 TYR A C 1
ATOM 680 O O . TYR A 1 82 ? 17.851 -4.721 6.739 1.00 67.25 82 TYR A O 1
ATOM 688 N N . LEU A 1 83 ? 17.986 -6.843 7.491 1.00 57.97 83 LEU A N 1
ATOM 689 C CA . LEU A 1 83 ? 19.309 -6.691 8.101 1.00 57.97 83 LEU A CA 1
ATOM 690 C C . LEU A 1 83 ? 20.327 -6.523 6.973 1.00 57.97 83 LEU A C 1
ATOM 692 O O . LEU A 1 83 ? 20.464 -7.398 6.114 1.00 57.97 83 LEU A O 1
ATOM 696 N N . THR A 1 84 ? 21.015 -5.392 6.952 1.00 64.56 84 THR A N 1
ATOM 697 C CA . THR A 1 84 ? 22.205 -5.221 6.117 1.00 64.56 84 THR A CA 1
ATOM 698 C C . THR A 1 84 ? 23.406 -5.758 6.893 1.00 64.56 84 THR A C 1
ATOM 700 O O . THR A 1 84 ? 23.427 -5.626 8.109 1.00 64.56 84 THR A O 1
ATOM 703 N N . GLU A 1 85 ? 24.409 -6.359 6.236 1.00 59.62 85 GLU A N 1
ATOM 704 C CA . GLU A 1 85 ? 25.585 -6.978 6.903 1.00 59.62 85 GLU A CA 1
ATOM 705 C C . GLU A 1 85 ? 26.485 -5.997 7.703 1.00 59.62 85 GLU A C 1
ATOM 707 O O . GLU A 1 85 ? 27.602 -6.344 8.083 1.00 59.62 85 GLU A O 1
ATOM 712 N N . GLU A 1 86 ? 26.015 -4.778 7.968 1.00 57.16 86 GLU A N 1
ATOM 713 C CA . GLU A 1 86 ? 26.678 -3.766 8.795 1.00 57.16 86 GLU A CA 1
ATOM 714 C C . GLU A 1 86 ? 26.022 -3.568 10.181 1.00 57.16 86 GLU A C 1
ATOM 716 O O . GLU A 1 86 ? 26.442 -2.664 10.905 1.00 57.16 86 GLU A O 1
ATOM 721 N N . ASP A 1 87 ? 25.036 -4.398 10.561 1.00 48.94 87 ASP A N 1
ATOM 722 C CA . ASP A 1 87 ? 24.377 -4.382 11.886 1.00 48.94 87 ASP A CA 1
ATOM 723 C C . ASP A 1 87 ? 25.020 -5.331 12.922 1.00 48.94 87 ASP A C 1
ATOM 725 O O . ASP A 1 87 ? 25.238 -6.528 12.610 1.00 48.94 87 ASP A O 1
#